Protein AF-A0A7C1C0W7-F1 (afdb_monomer)

Nearest PDB structures (foldseek):
  6z1p-assembly1_Bj  TM=4.550E-01  e=1.050E+00  Tetrahymena thermophila SB210
  2xg8-assembly1_C  TM=3.523E-01  e=3.182E+00  Synechococcus elongatus PCC 7942 = FACHB-805
  5uph-assembly1_B  TM=4.245E-01  e=8.524E+00  Homo sapiens

Secondary structure (DSSP, 8-state):
-PPP-------------TT-SSEEEEHHHHHHHTTS-HHHHHHHTT--TT-EEEEEEEETTS-EEEEESTT--GGG-SSEEEEEEEEEEE------TT-SS--PPEEEEEEEEEEEE-

Radius of gyration: 16.83 Å; Cα contacts (8 Å, |Δi|>4): 181; chains: 1; bounding box: 37×33×43 Å

pLDDT: mean 70.13, std 18.24, range [31.17, 90.81]

Solvent-accessible surface area (backbone atoms only — not comparable to full-atom values): 7311 Å² total; per-residue (Å²): 134,82,78,75,80,74,87,72,78,53,89,48,80,49,69,83,52,94,77,56,94,47,52,79,45,53,45,64,60,60,55,50,53,76,74,52,56,66,71,59,52,31,57,77,70,70,48,54,89,79,47,48,66,40,44,36,33,25,39,78,89,65,55,73,81,39,59,39,62,80,77,69,74,78,86,77,51,82,41,80,50,79,47,78,4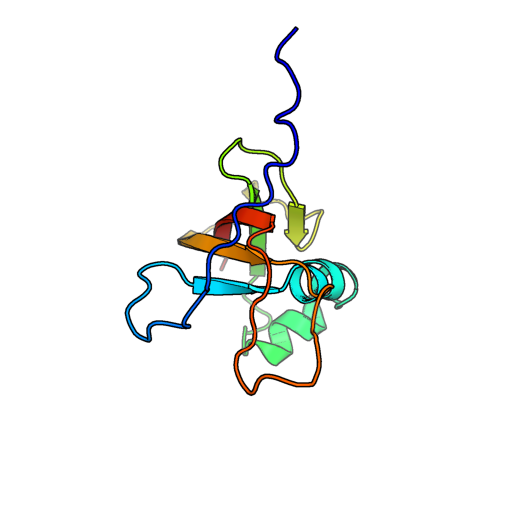6,58,29,40,34,24,52,90,83,68,78,69,90,87,50,102,61,75,47,53,50,59,68,46,59,27,37,40,39,42,38,40,31,84

Structure (mmCIF, N/CA/C/O backbone):
data_AF-A0A7C1C0W7-F1
#
_entry.id   AF-A0A7C1C0W7-F1
#
loop_
_atom_site.group_PDB
_atom_site.id
_atom_site.type_symbol
_atom_site.label_atom_id
_atom_site.label_alt_id
_atom_site.label_comp_id
_atom_site.label_asym_id
_atom_site.label_entity_id
_atom_site.label_seq_id
_atom_site.pdbx_PDB_ins_code
_atom_site.Cartn_x
_atom_site.Cartn_y
_atom_site.Cartn_z
_atom_site.occupancy
_atom_site.B_iso_or_equiv
_atom_site.auth_seq_id
_atom_site.auth_comp_id
_atom_site.auth_asym_id
_atom_site.auth_atom_id
_atom_site.pdbx_PDB_model_num
ATOM 1 N N . MET A 1 1 ? 4.402 19.546 23.264 1.00 32.06 1 MET A N 1
ATOM 2 C CA . MET A 1 1 ? 4.048 18.112 23.269 1.00 32.06 1 MET A CA 1
ATOM 3 C C . MET A 1 1 ? 2.644 17.994 22.712 1.00 32.06 1 MET A C 1
ATOM 5 O O . MET A 1 1 ? 1.723 18.488 23.345 1.00 32.06 1 MET A O 1
ATOM 9 N N . ILE A 1 2 ? 2.499 17.457 21.501 1.00 33.53 2 ILE A N 1
ATOM 10 C CA . ILE A 1 2 ? 1.181 17.160 20.930 1.00 33.53 2 ILE A CA 1
ATOM 11 C C . ILE A 1 2 ? 0.778 15.797 21.508 1.00 33.53 2 ILE A C 1
ATOM 13 O O . ILE A 1 2 ? 1.561 14.855 21.361 1.00 33.53 2 ILE A O 1
ATOM 17 N N . PRO A 1 3 ? -0.348 15.677 22.229 1.00 31.17 3 PRO A N 1
ATOM 18 C CA . PRO A 1 3 ? -0.778 14.390 22.752 1.00 31.17 3 PRO A CA 1
ATOM 19 C C . PRO A 1 3 ? -1.066 13.437 21.587 1.00 31.17 3 PRO A C 1
ATOM 21 O O . PRO A 1 3 ? -1.735 13.809 20.623 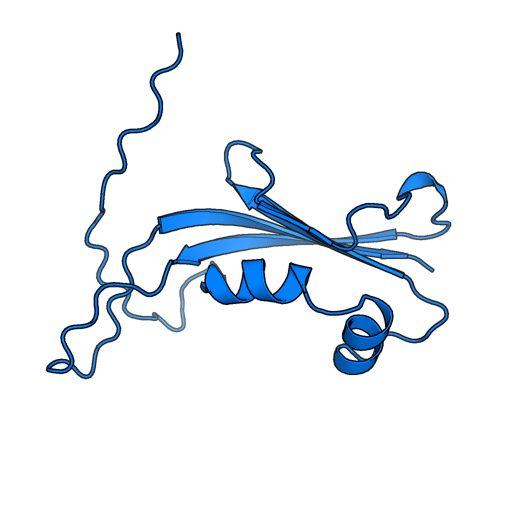1.00 31.17 3 PRO A O 1
ATOM 24 N N . SER A 1 4 ? -0.536 12.215 21.682 1.00 38.41 4 SER A N 1
ATOM 25 C CA . SER A 1 4 ? -0.922 11.105 20.808 1.00 38.41 4 SER A CA 1
ATOM 26 C C . SER A 1 4 ? -2.442 10.945 20.898 1.00 38.41 4 SER A C 1
ATOM 28 O O . SER A 1 4 ? -2.954 10.949 22.024 1.00 38.41 4 SER A O 1
ATOM 30 N N . PRO A 1 5 ? -3.181 10.854 19.778 1.00 43.78 5 PRO A N 1
ATOM 31 C CA . PRO A 1 5 ? -4.619 10.684 19.836 1.00 43.78 5 PRO A CA 1
ATOM 32 C C . PRO A 1 5 ? -4.886 9.354 20.533 1.00 43.78 5 PRO A C 1
ATOM 34 O O . PRO A 1 5 ? -4.566 8.282 20.025 1.00 43.78 5 PRO A O 1
ATOM 37 N N . SER A 1 6 ? -5.415 9.441 21.752 1.00 43.38 6 SER A N 1
ATOM 38 C CA . SER A 1 6 ? -6.001 8.315 22.464 1.00 43.38 6 SER A CA 1
ATOM 39 C C . SER A 1 6 ? -6.914 7.585 21.488 1.00 43.38 6 SER A C 1
ATOM 41 O O . SER A 1 6 ? -7.822 8.222 20.952 1.00 43.38 6 SER A O 1
ATOM 43 N N . GLY A 1 7 ? -6.632 6.303 21.238 1.00 41.91 7 GLY A N 1
ATOM 44 C CA . GLY A 1 7 ? -7.390 5.426 20.350 1.00 41.91 7 GLY A CA 1
ATOM 45 C C . GLY A 1 7 ? -8.855 5.371 20.761 1.00 41.91 7 GLY A C 1
ATOM 46 O O . GLY A 1 7 ? -9.272 4.503 21.522 1.00 41.91 7 GLY A O 1
ATOM 47 N N . GLN A 1 8 ? -9.626 6.349 20.297 1.00 38.03 8 GLN A N 1
ATOM 48 C CA . GLN A 1 8 ? -11.063 6.372 20.447 1.00 38.03 8 GLN A CA 1
ATOM 49 C C . GLN A 1 8 ? -11.601 5.303 19.510 1.00 38.03 8 GLN A C 1
ATOM 51 O O . GLN A 1 8 ? -11.627 5.474 18.294 1.00 38.03 8 GLN A O 1
ATOM 56 N N . ILE A 1 9 ? -12.006 4.184 20.103 1.00 39.69 9 ILE A N 1
ATOM 57 C CA . ILE A 1 9 ? -12.840 3.191 19.442 1.00 39.69 9 ILE A CA 1
ATOM 58 C C . ILE A 1 9 ? -14.199 3.861 19.272 1.00 39.69 9 ILE A C 1
ATOM 60 O O . ILE A 1 9 ? -14.969 3.982 20.222 1.00 39.69 9 ILE A O 1
ATOM 64 N N . TYR A 1 10 ? -14.470 4.359 18.073 1.00 38.09 10 TYR A N 1
ATOM 65 C CA . TYR A 1 10 ? -15.818 4.743 17.696 1.00 38.09 10 TYR A CA 1
ATOM 66 C C . TYR A 1 10 ? -16.532 3.453 17.290 1.00 38.09 10 TYR A C 1
ATOM 68 O O . TYR A 1 10 ? -16.149 2.874 16.269 1.00 38.09 10 TYR A O 1
ATOM 76 N N . PRO A 1 11 ? -17.542 2.966 18.042 1.00 37.03 11 PRO A N 1
ATOM 77 C CA . PRO A 1 11 ? -18.398 1.890 17.568 1.00 37.03 11 PRO A CA 1
ATOM 78 C C . PRO A 1 11 ? -19.253 2.446 16.428 1.00 37.03 11 PRO A C 1
ATOM 80 O O . PRO A 1 11 ? -20.407 2.832 16.589 1.00 37.03 11 PRO A O 1
ATOM 83 N N . PHE A 1 12 ? -18.650 2.550 15.255 1.00 40.78 12 PHE A N 1
ATOM 84 C CA . PHE A 1 12 ? -19.363 2.767 14.022 1.00 40.78 12 PHE A CA 1
ATOM 85 C C . PHE A 1 12 ? -19.876 1.404 13.584 1.00 40.78 12 PHE A C 1
ATOM 87 O O . PHE A 1 12 ? -19.102 0.527 13.199 1.00 40.78 12 PHE A O 1
ATOM 94 N N . LYS A 1 13 ? -21.198 1.218 13.646 1.00 38.72 13 LYS A N 1
ATOM 95 C CA . LYS A 1 13 ? -21.841 0.199 12.822 1.00 38.72 13 LYS A CA 1
ATOM 96 C C . LYS A 1 13 ? -21.624 0.613 11.374 1.00 38.72 13 LYS A C 1
ATOM 98 O O . LYS A 1 13 ? -22.394 1.390 10.815 1.00 38.72 13 LYS A O 1
ATOM 103 N N . MET A 1 14 ? -20.554 0.090 10.791 1.00 41.62 14 MET A N 1
ATOM 104 C CA . MET A 1 14 ? -20.353 0.115 9.360 1.00 41.62 14 MET A CA 1
ATOM 105 C C . MET A 1 14 ? -21.350 -0.849 8.738 1.00 41.62 14 MET A C 1
ATOM 107 O O . MET A 1 14 ? -21.014 -1.973 8.382 1.00 41.62 14 MET A O 1
ATOM 111 N N . GLN A 1 15 ? -22.599 -0.413 8.581 1.00 43.56 15 GLN A N 1
ATOM 112 C CA . GLN A 1 15 ? -23.311 -0.867 7.399 1.00 43.56 15 GLN A CA 1
ATOM 113 C C . GLN A 1 15 ? -22.405 -0.447 6.242 1.00 43.56 15 GLN A C 1
ATOM 115 O O . GLN A 1 15 ? -22.077 0.735 6.117 1.00 43.56 15 GLN A O 1
ATOM 120 N N . LEU A 1 16 ? -21.908 -1.418 5.472 1.00 46.25 16 LEU A N 1
ATOM 121 C CA . LEU A 1 16 ? -21.404 -1.178 4.126 1.00 46.25 16 LEU A CA 1
ATOM 122 C C . LEU A 1 16 ? -22.584 -0.586 3.350 1.00 46.25 16 LEU A C 1
ATOM 124 O O . LEU A 1 16 ? -23.274 -1.289 2.624 1.00 46.25 16 LEU A O 1
ATOM 128 N N . TYR A 1 17 ? -22.896 0.686 3.597 1.00 42.41 17 TYR A N 1
ATOM 129 C CA . TYR A 1 17 ? -23.756 1.451 2.731 1.00 42.41 17 TYR A CA 1
ATOM 130 C C . TYR A 1 17 ? -23.054 1.365 1.387 1.00 42.41 17 TYR A C 1
ATOM 132 O O . TYR A 1 17 ? -21.899 1.788 1.265 1.00 42.41 17 TYR A O 1
ATOM 140 N N . GLU A 1 18 ? -23.739 0.803 0.397 1.00 50.09 18 GLU A N 1
ATOM 141 C CA . GLU A 1 18 ? -23.310 0.848 -1.001 1.00 50.09 18 GLU A CA 1
ATOM 142 C C . GLU A 1 18 ? -22.979 2.301 -1.434 1.00 50.09 18 GLU A C 1
ATOM 144 O O . GLU A 1 18 ? -22.234 2.502 -2.388 1.00 50.09 18 GLU A O 1
ATOM 149 N N . ASP A 1 19 ? -23.421 3.295 -0.645 1.00 52.84 19 ASP A N 1
ATOM 150 C CA . ASP A 1 19 ? -23.266 4.741 -0.821 1.00 52.84 19 ASP A CA 1
ATOM 151 C C . ASP A 1 19 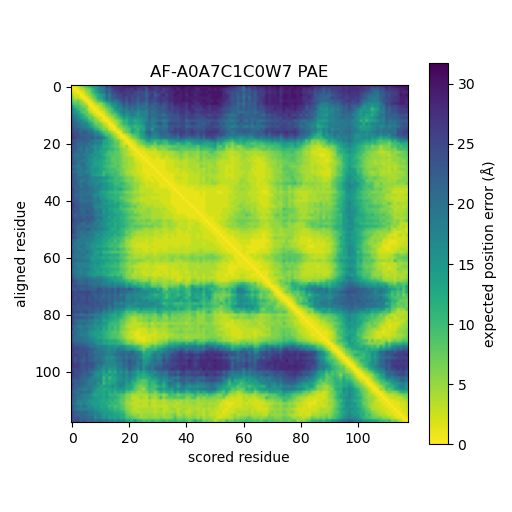? -22.131 5.423 -0.015 1.00 52.84 19 ASP A C 1
ATOM 153 O O . ASP A 1 19 ? -22.069 6.655 0.019 1.00 52.84 19 ASP A O 1
ATOM 157 N N . SER A 1 20 ? -21.226 4.702 0.667 1.00 57.84 20 SER A N 1
ATOM 158 C CA . SER A 1 20 ? -20.070 5.372 1.300 1.00 57.84 20 SER A CA 1
ATOM 159 C C . SER A 1 20 ? -19.208 6.061 0.226 1.00 57.84 20 SER A C 1
ATOM 161 O O . SER A 1 20 ? -18.679 5.373 -0.649 1.00 57.84 20 SER A O 1
ATOM 163 N N . PRO A 1 21 ? -18.956 7.387 0.305 1.00 66.50 21 PRO A N 1
ATOM 164 C CA . PRO A 1 21 ? -18.103 8.075 -0.669 1.00 66.50 21 PRO A CA 1
ATOM 165 C C . PRO A 1 21 ? -16.626 7.660 -0.550 1.00 66.50 21 PRO A C 1
ATOM 167 O O . PRO A 1 21 ? -15.800 8.042 -1.380 1.00 66.50 21 PRO A O 1
ATOM 170 N N . TYR A 1 22 ? -16.277 6.897 0.492 1.00 69.69 22 TYR A N 1
ATOM 171 C CA . TYR A 1 22 ? -14.932 6.410 0.757 1.00 69.69 22 TYR A CA 1
ATOM 172 C C . TYR A 1 22 ? -14.826 4.913 0.507 1.00 69.69 22 TYR A C 1
ATOM 174 O O . TYR A 1 22 ? -15.638 4.124 0.995 1.00 69.69 22 TYR A O 1
ATOM 182 N N . GLY A 1 23 ? -13.763 4.522 -0.196 1.00 75.06 23 GLY A N 1
ATOM 183 C CA . GLY A 1 23 ? -13.425 3.117 -0.364 1.00 75.06 23 GLY A CA 1
ATOM 184 C C . GLY A 1 23 ? -12.894 2.504 0.932 1.00 75.06 23 GLY A C 1
ATOM 185 O O . GLY A 1 23 ? -12.250 3.177 1.734 1.00 75.06 23 GLY A O 1
ATOM 186 N N . VAL A 1 24 ? -13.133 1.211 1.117 1.00 77.50 24 VAL A N 1
ATOM 187 C CA . VAL A 1 24 ? -12.846 0.496 2.368 1.00 77.50 24 VAL A CA 1
ATOM 188 C C . VAL A 1 24 ? -11.714 -0.490 2.140 1.00 77.50 24 VAL A C 1
ATOM 190 O O . VAL A 1 24 ? -11.762 -1.265 1.183 1.00 77.50 24 VAL A O 1
ATOM 193 N N . ILE A 1 25 ? -10.683 -0.449 2.983 1.00 79.50 25 ILE A N 1
ATOM 194 C CA . ILE A 1 25 ? -9.491 -1.285 2.836 1.00 79.50 25 ILE A CA 1
ATOM 195 C C . ILE A 1 25 ? -9.104 -1.911 4.172 1.00 79.50 25 ILE A C 1
ATOM 197 O O . ILE A 1 25 ? -9.129 -1.278 5.221 1.00 79.50 25 ILE A O 1
ATOM 201 N N . ASP A 1 26 ? -8.729 -3.180 4.090 1.00 82.44 26 ASP A N 1
ATOM 202 C CA . ASP A 1 26 ? -8.225 -3.970 5.205 1.00 82.44 26 ASP A CA 1
ATOM 203 C C . ASP A 1 26 ? -6.741 -3.666 5.445 1.00 82.44 26 ASP A C 1
ATOM 205 O O . ASP A 1 26 ? -5.922 -3.754 4.523 1.00 82.44 26 ASP A O 1
ATOM 209 N N . TYR A 1 27 ? -6.393 -3.328 6.684 1.00 83.12 27 TYR A N 1
ATOM 210 C CA . TYR A 1 27 ? -5.026 -3.081 7.122 1.00 83.12 27 TYR A CA 1
ATOM 211 C C . TYR A 1 27 ? -4.109 -4.272 6.836 1.00 83.12 27 TYR A C 1
ATOM 213 O O . TYR A 1 27 ? -2.980 -4.074 6.383 1.00 83.12 27 TYR A O 1
ATOM 221 N N . ASP A 1 28 ? -4.584 -5.505 7.014 1.00 83.44 28 ASP A N 1
ATOM 222 C CA . ASP A 1 28 ? -3.764 -6.694 6.782 1.00 83.44 28 ASP A CA 1
ATOM 223 C C . ASP A 1 28 ? -3.455 -6.868 5.290 1.00 83.44 28 ASP A C 1
ATOM 225 O O . ASP A 1 28 ? -2.353 -7.282 4.931 1.00 83.44 28 ASP A O 1
ATOM 229 N N . LYS A 1 29 ? -4.360 -6.439 4.397 1.00 83.31 29 LYS A N 1
ATOM 230 C CA . LYS A 1 29 ? -4.092 -6.380 2.947 1.00 83.31 29 LYS A CA 1
ATOM 231 C C . LYS A 1 29 ? -3.067 -5.303 2.595 1.00 83.31 29 LYS A C 1
ATOM 233 O O . LYS A 1 29 ? -2.215 -5.539 1.739 1.00 83.31 29 LYS A O 1
ATOM 238 N N . VAL A 1 30 ? -3.108 -4.147 3.267 1.00 84.75 30 VAL A N 1
ATOM 239 C CA . VAL A 1 30 ? -2.083 -3.093 3.119 1.00 84.75 30 VAL A CA 1
ATOM 240 C C . VAL A 1 30 ? -0.711 -3.626 3.535 1.00 84.75 30 VAL A C 1
ATOM 242 O O . VAL A 1 30 ? 0.273 -3.399 2.832 1.00 84.75 30 VAL A O 1
ATOM 245 N N . GLN A 1 31 ? -0.633 -4.377 4.638 1.00 85.00 31 GLN A N 1
ATOM 246 C CA . GLN A 1 31 ? 0.622 -5.001 5.068 1.00 85.00 31 GLN A CA 1
ATOM 247 C C . GLN A 1 31 ? 1.062 -6.128 4.130 1.00 85.00 31 GLN A C 1
ATOM 249 O O . GLN A 1 31 ? 2.246 -6.218 3.814 1.00 85.00 31 GLN A O 1
ATOM 254 N N . ALA A 1 32 ? 0.134 -6.956 3.643 1.00 86.81 32 ALA A N 1
ATOM 255 C CA . ALA A 1 32 ? 0.442 -8.052 2.731 1.00 86.81 32 ALA A CA 1
ATOM 256 C C . ALA A 1 32 ? 1.110 -7.564 1.440 1.00 86.81 32 ALA A C 1
ATOM 258 O O . ALA A 1 32 ? 2.013 -8.235 0.940 1.00 86.81 32 ALA A O 1
ATOM 259 N N . LEU A 1 33 ? 0.739 -6.376 0.940 1.00 85.38 33 LEU A N 1
ATOM 260 C CA . LEU A 1 33 ? 1.346 -5.808 -0.265 1.00 85.38 33 LEU A CA 1
ATOM 261 C C . LEU A 1 33 ? 2.861 -5.594 -0.123 1.00 85.38 33 LEU A C 1
ATOM 263 O O . LEU A 1 33 ? 3.583 -5.756 -1.102 1.00 85.38 33 LEU A O 1
ATOM 267 N N . LYS A 1 34 ? 3.372 -5.341 1.093 1.00 84.50 34 LYS A N 1
ATOM 268 C CA . LYS A 1 34 ? 4.820 -5.216 1.360 1.00 84.50 34 LYS A CA 1
ATOM 269 C C . LYS A 1 34 ? 5.604 -6.484 1.021 1.00 84.50 34 LYS A C 1
ATOM 271 O O . LYS A 1 34 ? 6.794 -6.406 0.742 1.00 84.50 34 LYS A O 1
ATOM 276 N N . ASN A 1 35 ? 4.936 -7.635 1.040 1.00 87.69 35 ASN A N 1
ATOM 277 C CA . ASN A 1 35 ? 5.542 -8.935 0.768 1.00 87.69 35 ASN A CA 1
ATOM 278 C C . ASN A 1 35 ? 5.353 -9.386 -0.688 1.00 87.69 35 ASN A C 1
ATOM 280 O O . ASN A 1 35 ? 5.872 -10.433 -1.070 1.00 87.69 35 ASN A O 1
ATOM 284 N N . VAL A 1 36 ? 4.607 -8.634 -1.504 1.00 90.44 36 VAL A N 1
ATOM 285 C CA . VAL A 1 36 ? 4.395 -8.962 -2.917 1.00 90.44 36 VAL A CA 1
ATOM 286 C C . VAL A 1 36 ? 5.549 -8.386 -3.740 1.00 90.44 36 VAL A C 1
ATOM 288 O O . VAL A 1 36 ? 5.751 -7.171 -3.721 1.00 90.44 36 VAL A O 1
ATOM 291 N N . PRO A 1 37 ? 6.297 -9.200 -4.506 1.00 90.81 37 PRO A N 1
ATOM 292 C CA . PRO A 1 37 ? 7.326 -8.684 -5.404 1.00 90.81 37 PRO A CA 1
ATOM 293 C C . PRO A 1 37 ? 6.738 -7.719 -6.438 1.00 90.81 37 PRO A C 1
ATOM 295 O O . PRO A 1 37 ? 5.693 -8.003 -7.023 1.00 90.81 37 PRO A O 1
ATOM 298 N N . TYR A 1 38 ? 7.430 -6.609 -6.696 1.00 89.94 38 TYR A N 1
ATOM 299 C CA . TYR A 1 38 ? 6.954 -5.533 -7.574 1.00 89.94 38 TYR A CA 1
ATOM 300 C C . TYR A 1 38 ? 6.524 -6.014 -8.966 1.00 89.94 38 TYR A C 1
ATOM 302 O O . TYR A 1 38 ? 5.401 -5.750 -9.394 1.00 89.94 38 TYR A O 1
ATOM 310 N N . GLU A 1 39 ? 7.357 -6.819 -9.628 1.00 88.69 39 GLU A N 1
ATOM 311 C CA . GLU A 1 39 ? 7.025 -7.387 -10.941 1.00 88.69 39 GLU A CA 1
ATOM 312 C C . GLU A 1 39 ? 5.785 -8.290 -10.896 1.00 88.69 39 GLU A C 1
ATOM 314 O O . GLU A 1 39 ? 4.982 -8.296 -11.828 1.00 88.69 39 GLU A O 1
ATOM 319 N N . LYS A 1 40 ? 5.564 -9.002 -9.781 1.00 90.31 40 LYS A N 1
ATOM 320 C CA . LYS A 1 40 ? 4.362 -9.827 -9.621 1.00 90.31 40 LYS A CA 1
ATOM 321 C C . LYS A 1 40 ? 3.111 -8.967 -9.470 1.00 90.31 40 LYS A C 1
ATOM 323 O O . LYS A 1 40 ? 2.065 -9.311 -10.014 1.00 90.31 40 LYS A O 1
ATOM 328 N N . ALA A 1 41 ? 3.210 -7.850 -8.753 1.00 89.19 41 ALA A N 1
ATOM 329 C CA . ALA A 1 41 ? 2.106 -6.908 -8.635 1.00 89.19 41 ALA A CA 1
ATOM 330 C C . ALA A 1 41 ? 1.781 -6.238 -9.981 1.00 89.19 41 ALA A C 1
ATOM 332 O O . ALA A 1 41 ? 0.603 -6.125 -10.314 1.00 89.19 41 ALA A O 1
ATOM 333 N N . LYS A 1 42 ? 2.794 -5.873 -10.788 1.00 87.12 42 LYS A N 1
ATOM 334 C CA . LYS A 1 42 ? 2.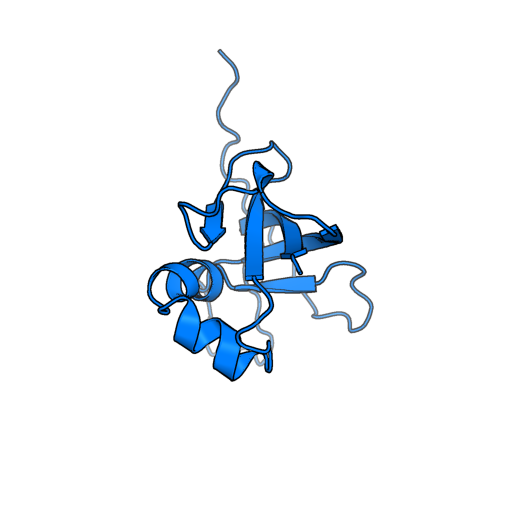593 -5.356 -12.158 1.00 87.12 42 LYS A CA 1
ATOM 335 C C . LYS A 1 42 ? 1.790 -6.330 -13.015 1.00 87.12 42 LYS A C 1
ATOM 337 O O . LYS A 1 42 ? 0.783 -5.938 -13.598 1.00 87.12 42 LYS A O 1
ATOM 342 N N . GLU A 1 43 ? 2.197 -7.599 -13.031 1.00 85.94 43 GLU A N 1
ATOM 343 C CA . GLU A 1 43 ? 1.524 -8.664 -13.785 1.00 85.94 43 GLU A CA 1
ATOM 344 C C . GLU A 1 43 ? 0.046 -8.798 -13.384 1.00 85.94 43 GLU A C 1
ATOM 346 O O . GLU A 1 43 ? -0.834 -8.794 -14.242 1.00 85.94 43 GLU A O 1
ATOM 351 N N . VAL A 1 44 ? -0.241 -8.861 -12.077 1.00 87.50 44 VAL A N 1
ATOM 352 C CA . VAL A 1 44 ? -1.610 -9.024 -11.549 1.00 87.50 44 VAL A CA 1
ATOM 353 C C . VAL A 1 44 ? -2.501 -7.823 -11.874 1.00 87.50 44 VAL A C 1
ATOM 355 O O . VAL A 1 44 ? -3.698 -7.990 -12.099 1.00 87.50 44 VAL A O 1
ATOM 358 N N . LEU A 1 45 ? -1.929 -6.620 -11.920 1.00 83.44 45 LEU A N 1
ATOM 359 C CA . LEU A 1 45 ? -2.644 -5.395 -12.277 1.00 83.44 45 LEU A CA 1
ATOM 360 C C . LEU A 1 45 ? -2.751 -5.179 -13.796 1.00 83.44 45 LEU A C 1
ATOM 362 O O . LEU A 1 45 ? -3.349 -4.193 -14.222 1.00 83.44 45 LEU A O 1
ATOM 366 N N . GLY A 1 46 ? -2.182 -6.071 -14.616 1.00 85.75 46 GLY A N 1
ATOM 367 C CA . GLY A 1 46 ? -2.149 -5.920 -16.072 1.00 85.75 46 GLY A CA 1
ATOM 368 C C . GLY A 1 46 ? -1.295 -4.737 -16.540 1.00 85.75 46 GLY A C 1
ATOM 369 O O . GLY A 1 46 ? -1.522 -4.201 -17.624 1.00 85.75 46 GLY A O 1
ATOM 370 N N . ILE A 1 47 ? -0.334 -4.305 -15.722 1.00 84.50 47 ILE A N 1
ATOM 371 C CA . ILE A 1 47 ? 0.572 -3.200 -16.033 1.00 84.50 47 ILE A CA 1
ATOM 372 C C . ILE A 1 47 ? 1.730 -3.754 -16.867 1.00 84.50 47 ILE A C 1
ATOM 374 O O . ILE A 1 47 ? 2.492 -4.606 -16.411 1.00 84.50 47 ILE A O 1
ATOM 378 N N . ASP A 1 48 ? 1.855 -3.265 -18.102 1.00 86.31 48 ASP A N 1
ATOM 379 C CA . ASP A 1 48 ? 2.923 -3.651 -19.032 1.00 86.31 48 ASP A CA 1
ATOM 380 C C . ASP A 1 48 ? 4.317 -3.331 -18.457 1.00 86.31 48 ASP A C 1
ATOM 382 O O . ASP A 1 48 ? 4.498 -2.384 -17.687 1.00 86.31 48 ASP A O 1
ATOM 386 N N . TRP A 1 49 ? 5.321 -4.127 -18.837 1.00 82.44 49 TRP A N 1
ATOM 387 C CA . TRP A 1 49 ? 6.699 -4.007 -18.354 1.00 82.44 49 TRP A CA 1
ATOM 388 C C . TRP A 1 49 ? 7.299 -2.612 -18.574 1.00 82.44 49 TRP A C 1
ATOM 390 O O . TRP A 1 49 ? 8.135 -2.200 -17.772 1.00 82.44 49 TRP A O 1
ATOM 400 N N . ARG A 1 50 ? 6.836 -1.878 -19.595 1.00 84.12 50 ARG A N 1
ATOM 401 C CA . ARG A 1 50 ? 7.247 -0.500 -19.910 1.00 84.12 50 ARG A CA 1
ATOM 402 C C . ARG A 1 50 ? 6.820 0.522 -18.862 1.00 84.12 50 ARG A C 1
ATOM 404 O O . ARG A 1 50 ? 7.440 1.571 -18.774 1.00 84.12 50 ARG A O 1
ATOM 411 N N . TYR A 1 51 ? 5.782 0.230 -18.086 1.00 84.50 51 TYR A N 1
ATOM 412 C CA . TYR A 1 51 ? 5.247 1.159 -17.101 1.00 84.50 51 TYR A CA 1
ATOM 413 C C . TYR A 1 51 ? 5.748 0.833 -15.705 1.00 84.50 51 TYR A C 1
ATOM 415 O O . TYR A 1 51 ? 5.916 -0.330 -15.336 1.00 84.50 51 TYR A O 1
ATOM 423 N N . ASN A 1 52 ? 5.926 1.868 -14.897 1.00 84.31 52 ASN A N 1
ATOM 424 C CA . ASN A 1 52 ? 6.148 1.717 -13.468 1.00 8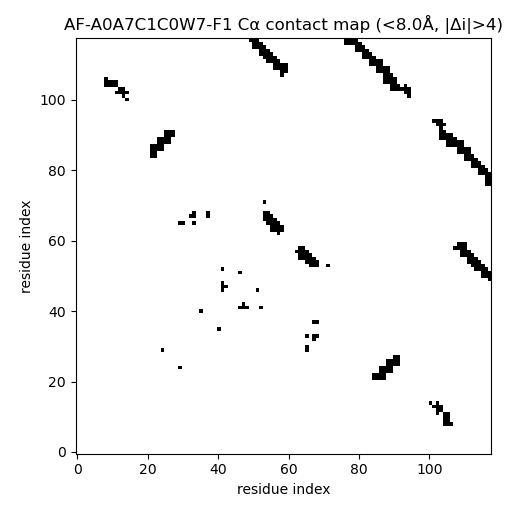4.31 52 ASN A CA 1
ATOM 425 C C . ASN A 1 52 ? 4.959 2.263 -12.691 1.00 84.31 52 ASN A C 1
ATOM 427 O O . ASN A 1 52 ? 4.257 3.140 -13.181 1.00 84.31 52 ASN A O 1
ATOM 431 N N . PHE A 1 53 ? 4.720 1.755 -11.488 1.00 86.50 53 PHE A N 1
ATOM 432 C CA . PHE A 1 53 ? 3.691 2.287 -10.616 1.00 86.50 53 PHE A CA 1
ATOM 433 C C . PHE A 1 53 ? 4.160 2.355 -9.171 1.00 86.50 53 PHE A C 1
ATOM 435 O O . PHE A 1 53 ? 5.020 1.589 -8.742 1.00 86.50 53 PHE A O 1
ATOM 442 N N . VAL A 1 54 ? 3.564 3.268 -8.417 1.00 87.94 54 VAL A N 1
ATOM 443 C CA . VAL A 1 54 ? 3.753 3.374 -6.977 1.00 87.94 54 VAL A CA 1
ATOM 444 C C . VAL A 1 54 ? 2.404 3.486 -6.291 1.00 87.94 54 VAL A C 1
ATOM 446 O O . VAL A 1 54 ? 1.502 4.164 -6.784 1.00 87.94 54 VAL A O 1
ATOM 449 N N . ILE A 1 55 ? 2.273 2.810 -5.154 1.00 88.38 55 ILE A N 1
ATOM 450 C CA . ILE A 1 55 ? 1.148 2.928 -4.235 1.00 88.38 55 ILE A CA 1
ATOM 451 C C . ILE A 1 55 ? 1.675 3.466 -2.911 1.00 88.38 55 ILE A C 1
ATOM 453 O O . ILE A 1 55 ? 2.473 2.812 -2.237 1.00 88.38 55 ILE A O 1
ATOM 457 N N . ARG A 1 56 ? 1.164 4.627 -2.508 1.00 89.19 56 ARG A N 1
ATOM 458 C CA . ARG A 1 56 ? 1.382 5.187 -1.178 1.00 89.19 56 ARG A CA 1
ATOM 459 C C . ARG A 1 56 ? 0.073 5.196 -0.406 1.00 89.19 56 ARG A C 1
ATOM 461 O O . ARG A 1 56 ? -0.943 5.680 -0.895 1.00 89.19 56 ARG A O 1
ATOM 468 N N . VAL A 1 57 ? 0.103 4.662 0.810 1.00 89.25 57 VAL A N 1
ATOM 469 C CA . VAL A 1 57 ? -1.008 4.725 1.766 1.00 89.25 57 VAL A CA 1
ATOM 470 C C . VAL A 1 57 ? -0.538 5.546 2.953 1.00 89.25 57 VAL A C 1
ATOM 472 O O . VAL A 1 57 ? 0.480 5.219 3.563 1.00 89.25 57 VAL A O 1
ATOM 475 N N . SER A 1 58 ? -1.270 6.597 3.297 1.00 88.56 58 SER A N 1
ATOM 476 C CA . SER A 1 58 ? -0.955 7.467 4.429 1.00 88.56 58 SER A CA 1
ATOM 477 C C . SER A 1 58 ? -2.191 7.750 5.270 1.00 88.56 58 SER A C 1
ATOM 479 O O . SER A 1 58 ? -3.322 7.735 4.788 1.00 88.56 58 SER A O 1
ATOM 481 N N . TYR A 1 59 ? -1.984 8.010 6.552 1.00 86.25 59 TYR A N 1
ATOM 482 C CA . TYR A 1 59 ? -3.010 8.576 7.413 1.00 86.25 59 TYR A CA 1
ATOM 483 C C . TYR A 1 59 ? -3.303 10.026 7.030 1.00 86.25 59 TYR A C 1
ATOM 485 O O . TYR A 1 59 ? -2.469 10.713 6.438 1.00 86.25 59 TYR A O 1
ATOM 493 N N . ILE A 1 60 ? -4.468 10.542 7.432 1.00 79.69 60 ILE A N 1
ATOM 494 C CA . ILE A 1 60 ? -4.833 11.941 7.158 1.00 79.69 60 ILE A CA 1
ATOM 495 C C . ILE A 1 60 ? -3.853 12.962 7.765 1.00 79.69 60 ILE A C 1
ATOM 497 O O . ILE A 1 60 ? -3.716 14.064 7.240 1.00 79.69 60 ILE A O 1
ATOM 501 N N . ASN A 1 61 ? -3.145 12.586 8.836 1.00 79.81 61 ASN A N 1
ATOM 502 C CA . ASN A 1 61 ? -2.102 13.396 9.470 1.00 79.81 61 ASN A CA 1
ATOM 503 C C . ASN A 1 61 ? -0.751 13.367 8.720 1.00 79.81 61 ASN A C 1
ATOM 505 O O . ASN A 1 61 ? 0.197 14.002 9.171 1.00 79.81 61 ASN A O 1
ATOM 509 N N . GLY A 1 62 ? -0.661 12.642 7.600 1.00 78.00 62 GLY A N 1
ATOM 510 C CA . GLY A 1 62 ? 0.529 12.543 6.755 1.00 78.00 62 GLY A CA 1
ATOM 511 C C . GLY A 1 62 ? 1.465 11.376 7.079 1.00 78.00 62 GLY A C 1
ATOM 512 O O . GLY A 1 62 ? 2.389 11.123 6.312 1.00 78.00 62 GLY A O 1
ATOM 513 N N . THR A 1 63 ? 1.239 10.631 8.165 1.00 85.75 63 THR A N 1
ATOM 514 C CA . THR A 1 63 ? 2.064 9.460 8.498 1.00 85.75 63 THR A CA 1
ATOM 515 C C . THR A 1 63 ? 1.882 8.359 7.448 1.00 85.75 63 THR A C 1
ATOM 517 O O . THR A 1 63 ? 0.765 7.905 7.200 1.00 85.75 63 THR A O 1
ATOM 520 N N . VAL A 1 64 ? 2.981 7.920 6.832 1.00 87.50 64 VAL A N 1
ATOM 521 C CA . VAL A 1 64 ? 2.980 6.899 5.772 1.00 87.50 64 VAL A CA 1
ATOM 522 C C . VAL A 1 64 ? 2.883 5.496 6.376 1.00 87.50 64 VAL A C 1
ATOM 524 O O . VAL A 1 64 ? 3.678 5.118 7.233 1.00 87.50 64 VAL A O 1
ATOM 527 N N . LEU A 1 65 ? 1.915 4.714 5.902 1.00 87.00 65 LEU A N 1
ATOM 528 C CA . LEU A 1 65 ? 1.688 3.313 6.277 1.00 87.00 65 LEU A CA 1
ATOM 529 C C . LEU A 1 65 ? 2.326 2.320 5.309 1.00 87.00 65 LEU A C 1
ATOM 531 O O . LEU A 1 65 ? 2.806 1.249 5.708 1.00 87.00 65 LEU A O 1
ATOM 535 N N . LEU A 1 66 ? 2.283 2.676 4.030 1.00 89.44 66 LEU A N 1
ATOM 536 C CA . LEU A 1 66 ? 2.802 1.898 2.922 1.00 89.44 66 LEU A CA 1
ATOM 537 C C . LEU A 1 66 ? 3.396 2.852 1.894 1.00 89.44 66 LEU A C 1
ATOM 539 O O . LEU A 1 66 ? 2.751 3.827 1.515 1.00 89.44 66 LEU A O 1
ATOM 543 N N . ASP A 1 67 ? 4.590 2.520 1.427 1.00 89.06 67 ASP A N 1
ATOM 544 C CA . ASP A 1 67 ? 5.202 3.087 0.232 1.00 89.06 67 ASP A CA 1
ATOM 545 C C . ASP A 1 67 ? 5.707 1.903 -0.598 1.00 89.06 67 ASP A C 1
ATOM 547 O O . ASP A 1 67 ? 6.522 1.111 -0.111 1.00 89.06 67 ASP A O 1
ATOM 551 N N . TYR A 1 68 ? 5.120 1.691 -1.776 1.00 87.25 68 TYR A N 1
ATOM 552 C CA . TYR A 1 68 ? 5.306 0.477 -2.564 1.00 87.25 68 TYR A CA 1
ATOM 553 C C . TYR A 1 68 ? 5.530 0.777 -4.052 1.00 87.25 68 TYR A C 1
ATOM 555 O O . TYR A 1 68 ? 4.612 1.299 -4.679 1.00 87.25 68 TYR A O 1
ATOM 563 N N . PRO A 1 69 ? 6.656 0.352 -4.651 1.00 86.75 69 PRO A N 1
ATOM 564 C CA . PRO A 1 69 ? 7.829 -0.210 -3.982 1.00 86.75 69 PRO A CA 1
ATOM 565 C C . PRO A 1 69 ? 8.576 0.881 -3.192 1.00 86.75 69 PRO A C 1
ATOM 567 O O . PRO A 1 69 ? 8.577 2.043 -3.581 1.00 86.75 69 PRO A O 1
ATOM 570 N N . SER A 1 70 ? 9.243 0.511 -2.095 1.00 74.62 70 SER A N 1
ATOM 571 C CA . SER A 1 70 ? 9.815 1.465 -1.123 1.00 74.62 70 SER A CA 1
ATOM 572 C C . SER A 1 70 ? 10.915 2.389 -1.666 1.00 74.62 70 SER A C 1
ATOM 574 O O . SER A 1 70 ? 11.272 3.356 -1.001 1.00 74.62 70 SER A O 1
ATOM 576 N N . ASN A 1 71 ? 11.472 2.073 -2.840 1.00 70.19 71 ASN A N 1
ATOM 577 C CA . ASN A 1 71 ? 12.653 2.724 -3.415 1.00 70.19 71 ASN A CA 1
ATOM 578 C C . ASN A 1 71 ? 12.396 3.223 -4.850 1.00 70.19 71 ASN A C 1
ATOM 580 O O . ASN A 1 71 ? 13.318 3.252 -5.662 1.00 70.19 71 ASN A O 1
ATOM 584 N N . ALA A 1 72 ? 11.146 3.516 -5.218 1.00 66.38 72 ALA A N 1
ATOM 585 C CA . ALA A 1 72 ? 10.877 4.082 -6.535 1.00 66.38 72 ALA A CA 1
ATOM 586 C C . ALA A 1 72 ? 11.363 5.535 -6.596 1.00 66.38 72 ALA A C 1
ATOM 588 O O . ALA A 1 72 ? 10.857 6.391 -5.873 1.00 66.38 72 ALA A O 1
ATOM 589 N N . ASP A 1 73 ? 12.300 5.819 -7.497 1.00 58.75 73 ASP A N 1
ATOM 590 C CA . ASP A 1 73 ? 12.706 7.187 -7.803 1.00 58.75 73 ASP A CA 1
ATOM 591 C C . ASP A 1 73 ? 11.652 7.839 -8.706 1.00 58.75 73 ASP A C 1
ATOM 593 O O . ASP A 1 73 ? 11.643 7.683 -9.929 1.00 58.75 73 ASP A O 1
ATOM 597 N N . TYR A 1 74 ? 10.753 8.590 -8.073 1.00 60.81 74 TYR A N 1
ATOM 598 C CA . TYR A 1 74 ? 9.705 9.403 -8.701 1.00 60.81 74 TYR A CA 1
ATOM 599 C C . TYR A 1 74 ? 10.256 10.414 -9.730 1.00 60.81 74 TYR A C 1
ATOM 601 O O . TYR A 1 74 ? 9.519 10.904 -10.583 1.00 60.81 74 TYR A O 1
ATOM 609 N N . GLU A 1 75 ? 11.545 10.745 -9.637 1.00 58.69 75 GLU A N 1
ATOM 610 C CA . GLU A 1 75 ? 12.183 11.869 -10.328 1.00 58.69 75 GLU A CA 1
ATOM 611 C C . GLU A 1 75 ? 12.546 11.590 -11.797 1.00 58.69 75 GLU A C 1
ATOM 613 O O . GLU A 1 75 ? 12.789 12.531 -12.549 1.00 58.69 75 GLU A O 1
ATOM 618 N N . TYR A 1 76 ? 12.542 10.328 -12.241 1.00 55.88 76 TYR A N 1
ATOM 619 C CA . TYR A 1 76 ? 12.928 9.955 -13.614 1.00 55.88 76 TYR A CA 1
ATOM 620 C C . TYR A 1 76 ? 11.749 9.762 -14.577 1.00 55.88 76 TYR A C 1
ATOM 622 O O . TYR A 1 76 ? 11.935 9.313 -15.709 1.00 55.88 76 TYR A O 1
ATOM 630 N N . ALA A 1 77 ? 10.528 10.074 -14.150 1.00 61.44 77 ALA A N 1
ATOM 631 C CA . ALA A 1 77 ? 9.343 9.840 -14.960 1.00 61.44 77 ALA A CA 1
ATOM 632 C C . ALA A 1 77 ? 9.102 10.946 -15.996 1.00 61.44 77 ALA A C 1
ATOM 634 O O . ALA A 1 77 ? 8.882 12.105 -15.649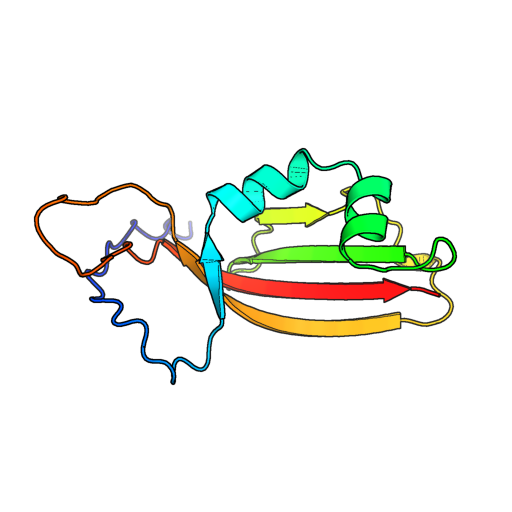 1.00 61.44 77 ALA A O 1
ATOM 635 N N . ASN A 1 78 ? 9.049 10.573 -17.278 1.00 60.16 78 ASN A N 1
ATOM 636 C CA . ASN A 1 78 ? 8.759 11.508 -18.372 1.00 60.16 78 ASN A CA 1
ATOM 637 C C . ASN A 1 78 ? 7.266 11.852 -18.484 1.00 60.16 78 ASN A C 1
ATOM 639 O O . ASN A 1 78 ? 6.891 12.873 -19.060 1.00 60.16 78 ASN A O 1
ATOM 643 N N . THR A 1 79 ? 6.381 10.999 -17.969 1.00 67.19 79 THR A N 1
ATOM 644 C CA . THR A 1 79 ? 4.944 11.274 -17.878 1.00 67.19 79 THR A CA 1
ATOM 645 C C . THR A 1 79 ? 4.371 10.602 -16.642 1.00 67.19 79 THR A C 1
ATOM 647 O O . THR A 1 79 ? 4.651 9.435 -16.381 1.00 67.19 79 THR A O 1
ATOM 650 N N . VAL A 1 80 ? 3.564 11.350 -15.888 1.00 76.50 80 VAL A N 1
ATOM 651 C CA . VAL A 1 80 ? 3.017 10.936 -14.595 1.00 76.50 80 VAL A CA 1
ATOM 652 C C . VAL A 1 80 ? 1.495 10.990 -14.661 1.00 76.50 80 VAL A C 1
ATOM 654 O O . VAL A 1 80 ? 0.924 12.053 -14.897 1.00 76.50 80 VAL A O 1
ATOM 657 N N . THR A 1 81 ? 0.829 9.861 -14.422 1.00 78.44 81 THR A N 1
ATOM 658 C CA . THR A 1 81 ? -0.607 9.850 -14.098 1.00 78.44 81 THR A CA 1
ATOM 659 C C . THR A 1 81 ? -0.758 9.656 -12.599 1.00 78.44 81 THR A C 1
ATOM 661 O O . THR A 1 81 ? -0.222 8.694 -12.056 1.00 78.44 81 THR A O 1
ATOM 664 N N . HIS A 1 82 ? -1.477 10.559 -11.932 1.00 80.75 82 HIS A N 1
ATOM 665 C CA . HIS A 1 82 ? -1.640 10.562 -10.480 1.00 80.75 82 HIS A CA 1
ATOM 666 C C . HIS A 1 82 ? -3.121 10.467 -10.103 1.00 80.75 82 HIS A C 1
ATOM 668 O O . HIS A 1 82 ? -3.939 11.267 -10.5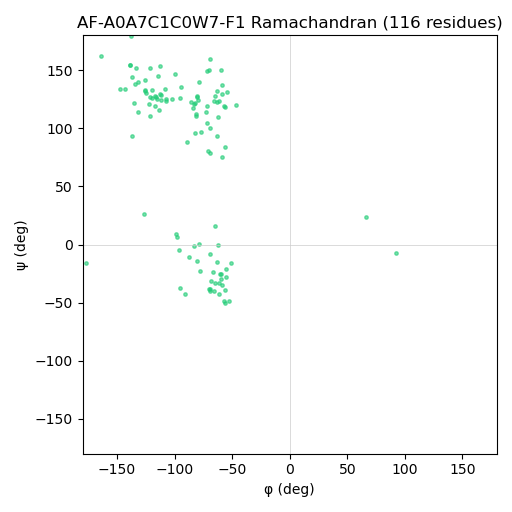58 1.00 80.75 82 HIS A O 1
ATOM 674 N N . PHE A 1 83 ? -3.454 9.497 -9.255 1.00 83.69 83 PHE A N 1
ATOM 675 C CA . PHE A 1 83 ? -4.789 9.296 -8.709 1.00 83.69 83 PHE A CA 1
ATOM 676 C C . PHE A 1 83 ? -4.749 9.279 -7.179 1.00 83.69 83 PHE A C 1
ATOM 678 O O . PHE A 1 83 ? -3.959 8.542 -6.591 1.00 83.69 83 PHE A O 1
ATOM 685 N N . VAL A 1 84 ? -5.629 10.057 -6.541 1.00 84.31 84 VAL A N 1
ATOM 686 C CA . VAL A 1 84 ? -5.747 10.133 -5.078 1.00 84.31 84 VAL A CA 1
ATOM 687 C C . VAL A 1 84 ? -7.179 9.853 -4.656 1.00 84.31 84 VAL A C 1
ATOM 689 O O . VAL A 1 84 ? -8.117 10.448 -5.187 1.00 84.31 84 VAL A O 1
ATOM 692 N N . ARG A 1 85 ? -7.351 8.989 -3.654 1.00 84.12 85 ARG A N 1
ATOM 693 C CA . ARG A 1 85 ? -8.652 8.721 -3.028 1.00 84.12 85 ARG A CA 1
ATOM 694 C C . ARG A 1 85 ? -8.550 8.637 -1.513 1.00 84.12 85 ARG A C 1
ATOM 696 O O . ARG A 1 85 ? -7.596 8.086 -0.969 1.00 84.12 85 ARG A O 1
ATOM 703 N N . ASN A 1 86 ? -9.582 9.131 -0.841 1.00 84.62 86 ASN A N 1
ATOM 704 C CA . ASN A 1 86 ? -9.763 8.941 0.594 1.00 84.62 86 ASN A CA 1
ATOM 705 C C . ASN A 1 86 ? -10.317 7.532 0.860 1.00 84.62 86 ASN A C 1
ATOM 707 O O . ASN A 1 86 ? -11.166 7.037 0.110 1.00 84.62 86 ASN A O 1
ATOM 711 N N . VAL A 1 87 ? -9.827 6.883 1.915 1.00 81.44 87 VAL A N 1
ATOM 712 C CA . VAL A 1 87 ? -10.210 5.517 2.286 1.00 81.44 87 VAL A CA 1
ATOM 713 C C . VAL A 1 87 ? -10.397 5.364 3.791 1.00 81.44 87 VAL A C 1
ATOM 715 O O . VAL A 1 87 ? -9.786 6.075 4.588 1.00 81.44 87 VAL A O 1
ATOM 718 N N . VAL A 1 88 ? -11.220 4.393 4.170 1.00 82.62 88 VAL A N 1
ATOM 719 C CA . VAL A 1 88 ? -11.334 3.902 5.545 1.00 82.62 88 VAL A CA 1
ATOM 720 C C . VAL A 1 88 ? -10.435 2.677 5.684 1.00 82.62 88 VAL A C 1
ATOM 722 O O . VAL A 1 88 ? -10.560 1.741 4.889 1.00 82.62 88 VAL A O 1
ATOM 725 N N . ILE A 1 89 ? -9.541 2.684 6.674 1.00 77.38 89 ILE A N 1
ATOM 726 C CA . ILE A 1 89 ? -8.658 1.559 6.988 1.00 77.38 89 ILE A CA 1
ATOM 727 C C . ILE A 1 89 ? -9.151 0.905 8.277 1.00 77.38 89 ILE A C 1
ATOM 729 O O . ILE A 1 89 ? -9.305 1.566 9.307 1.00 77.38 89 ILE A O 1
ATOM 733 N N . TYR A 1 90 ? -9.405 -0.398 8.222 1.00 78.44 90 TYR A N 1
ATOM 734 C CA . TYR A 1 90 ? -9.830 -1.183 9.380 1.00 78.44 90 TYR A CA 1
ATOM 735 C C . TYR A 1 90 ? -8.853 -2.325 9.645 1.00 78.44 90 TYR A C 1
ATOM 737 O O . TYR A 1 90 ? -8.218 -2.828 8.724 1.00 78.44 90 TYR A O 1
ATOM 745 N N . LYS A 1 91 ? -8.750 -2.756 10.901 1.00 68.44 91 LYS A N 1
ATOM 746 C CA . LYS A 1 91 ? -8.005 -3.952 11.301 1.00 68.44 91 LYS A CA 1
ATOM 747 C C . LYS A 1 91 ? -9.020 -5.023 11.667 1.00 68.44 91 LYS A C 1
ATOM 749 O O . LYS A 1 91 ? -9.878 -4.783 12.515 1.00 68.44 91 LYS A O 1
ATOM 754 N N . ALA A 1 92 ? -8.956 -6.178 11.015 1.00 58.72 92 ALA A N 1
ATOM 755 C CA . ALA A 1 92 ? -9.795 -7.307 11.395 1.00 58.72 92 ALA A CA 1
ATOM 756 C C . ALA A 1 92 ? -9.399 -7.771 12.809 1.00 58.72 92 ALA A C 1
ATOM 758 O O . ALA A 1 92 ? -8.215 -7.969 13.087 1.00 58.72 92 ALA A O 1
ATOM 759 N N . GLY A 1 93 ? -10.363 -7.891 13.730 1.00 57.72 93 GLY A N 1
ATOM 760 C CA . GLY A 1 93 ? -10.013 -8.209 15.119 1.00 57.72 93 GLY A CA 1
ATOM 761 C C . GLY A 1 93 ? -11.127 -8.408 16.143 1.00 57.72 93 GLY A C 1
ATOM 762 O O . GLY A 1 93 ? -10.845 -9.013 17.167 1.00 57.72 93 GLY A O 1
ATOM 763 N N . GLU A 1 94 ? -12.374 -8.001 15.905 1.00 49.44 94 GLU A N 1
ATOM 764 C CA . GLU A 1 94 ? -13.472 -8.302 16.838 1.00 49.44 94 GLU A CA 1
ATOM 765 C C . GLU A 1 94 ? -14.711 -8.725 16.054 1.00 49.44 94 GLU A C 1
ATOM 767 O O . GLU A 1 94 ? -15.484 -7.896 15.588 1.00 49.44 94 GLU A O 1
ATOM 772 N N . ILE A 1 95 ? -14.872 -10.033 15.854 1.00 45.75 95 ILE A N 1
ATOM 773 C CA . ILE A 1 95 ? -16.087 -10.605 15.275 1.00 45.75 95 ILE A CA 1
ATOM 774 C C . ILE A 1 95 ? -16.645 -11.583 16.293 1.00 45.75 95 ILE A C 1
ATOM 776 O O . ILE A 1 95 ? -16.076 -12.650 16.528 1.00 45.75 95 ILE A O 1
ATOM 780 N N . ASP A 1 96 ? -17.783 -11.212 16.867 1.00 44.50 96 ASP A N 1
ATOM 781 C CA . ASP A 1 96 ? -18.728 -12.176 17.402 1.00 44.50 96 ASP A CA 1
ATOM 782 C C . ASP A 1 96 ? -19.398 -12.866 16.203 1.00 44.50 96 ASP A C 1
ATOM 784 O O . ASP A 1 96 ? -20.088 -12.243 15.396 1.00 44.50 96 ASP A O 1
ATOM 788 N N . SER A 1 97 ? -19.149 -14.165 16.053 1.00 47.78 97 SER A N 1
ATOM 789 C CA . SER A 1 97 ? -19.675 -15.017 14.978 1.00 47.78 97 SER A CA 1
ATOM 790 C C . SER A 1 97 ? -21.207 -15.147 14.948 1.00 47.78 97 SER A C 1
ATOM 792 O O . SER A 1 97 ? -21.740 -15.862 14.101 1.00 47.78 97 SER A O 1
ATOM 794 N N . SER A 1 98 ? -21.926 -14.510 15.874 1.00 48.88 98 SER A N 1
ATOM 795 C CA . SER A 1 98 ? -23.381 -14.615 16.007 1.00 48.88 98 SER A CA 1
ATOM 796 C C . SER A 1 98 ? -24.189 -13.632 15.152 1.00 48.88 98 SER A C 1
ATOM 798 O O . SER A 1 98 ? -25.398 -13.820 15.010 1.00 48.88 98 SER A O 1
ATOM 800 N N . THR A 1 99 ? -23.565 -12.627 14.527 1.00 45.81 99 THR A N 1
ATOM 801 C CA . THR A 1 99 ? -24.266 -11.671 13.656 1.00 45.81 99 THR A CA 1
ATOM 802 C C . THR A 1 99 ? -23.770 -11.755 12.219 1.00 45.81 99 THR A C 1
ATOM 804 O O . THR A 1 99 ? -22.587 -11.587 11.947 1.00 45.81 99 THR A O 1
ATOM 807 N N . SER A 1 100 ? -24.688 -11.911 11.263 1.00 42.47 100 SER A N 1
ATOM 808 C CA . SER A 1 100 ? -24.455 -11.757 9.814 1.00 42.47 100 SER A CA 1
ATOM 809 C C . SER A 1 100 ? -24.072 -10.323 9.389 1.00 42.47 100 SER A C 1
ATOM 811 O O . SER A 1 100 ? -24.154 -9.977 8.214 1.00 42.47 100 SER A O 1
ATOM 813 N N . GLU A 1 101 ? -23.675 -9.481 10.345 1.00 44.59 101 GLU A N 1
ATOM 814 C CA . GLU A 1 101 ? -23.224 -8.104 10.180 1.00 44.59 101 GLU A CA 1
ATOM 815 C C . GLU A 1 101 ? -21.741 -8.043 10.567 1.00 44.59 101 GLU A C 1
ATOM 817 O O . GLU A 1 101 ? -21.377 -8.295 11.715 1.00 44.59 101 GLU A O 1
ATOM 822 N N . TYR 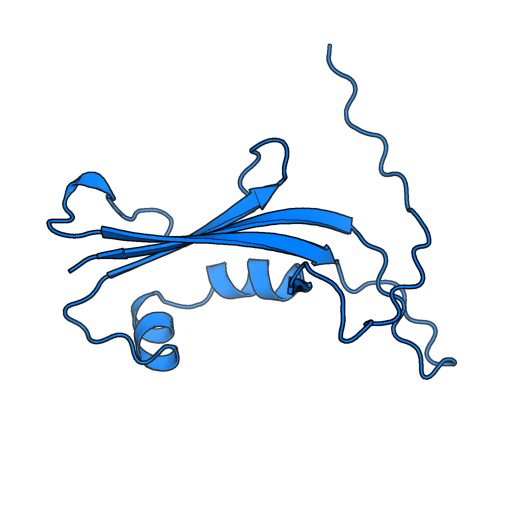A 1 102 ? -20.872 -7.718 9.609 1.00 46.75 102 TYR A N 1
ATOM 823 C CA . TYR A 1 102 ? -19.444 -7.541 9.862 1.00 46.75 102 TYR A CA 1
ATOM 824 C C . TYR A 1 102 ? -19.209 -6.128 10.408 1.00 46.75 102 TYR A C 1
ATOM 826 O O . TYR A 1 102 ? -19.114 -5.166 9.647 1.00 46.75 102 TYR A O 1
ATOM 834 N N . ILE A 1 103 ? -19.147 -5.981 11.731 1.00 49.62 103 ILE A N 1
ATOM 835 C CA . ILE A 1 103 ? -18.769 -4.717 12.372 1.00 49.62 103 ILE A CA 1
ATOM 836 C C . ILE A 1 103 ? -17.251 -4.733 12.538 1.00 49.62 103 ILE A C 1
ATOM 838 O O . ILE A 1 103 ? -16.732 -5.186 13.551 1.00 49.62 103 ILE A O 1
ATOM 842 N N . ALA A 1 104 ? -16.518 -4.263 11.529 1.00 50.94 104 ALA A N 1
ATOM 843 C CA . ALA A 1 104 ? -15.106 -3.962 11.729 1.00 50.94 104 ALA A CA 1
ATOM 844 C C . ALA A 1 104 ? -15.000 -2.590 12.420 1.00 50.94 104 ALA A C 1
ATOM 846 O O . ALA A 1 104 ? -15.538 -1.617 11.881 1.00 50.94 104 ALA A O 1
ATOM 847 N N . PRO A 1 105 ? -14.330 -2.467 13.581 1.00 53.38 105 PRO A N 1
ATOM 848 C CA . PRO A 1 105 ? -14.050 -1.154 14.143 1.00 53.38 105 PRO A CA 1
ATOM 849 C C . PRO A 1 105 ? -13.237 -0.350 13.122 1.00 53.38 105 PRO A C 1
ATOM 851 O O . PRO A 1 105 ? -12.238 -0.840 12.586 1.00 53.38 105 PRO A O 1
ATOM 854 N N . ILE A 1 106 ? -13.668 0.882 12.825 1.00 60.12 106 ILE A N 1
ATOM 855 C CA . ILE A 1 106 ? -12.829 1.802 12.049 1.00 60.12 106 ILE A CA 1
ATOM 856 C C . ILE A 1 106 ? -11.586 2.057 12.879 1.00 60.12 106 ILE A C 1
ATOM 858 O O . ILE A 1 106 ? -11.680 2.527 14.013 1.00 60.12 106 ILE A O 1
ATOM 862 N N . VAL A 1 107 ? -10.432 1.763 12.292 1.00 62.22 107 VAL A N 1
ATOM 863 C CA . VAL A 1 107 ? -9.154 1.991 12.953 1.00 62.22 107 VAL A CA 1
ATOM 864 C C . VAL A 1 107 ? -8.648 3.381 12.608 1.00 62.22 107 VAL A C 1
ATOM 866 O O . VAL A 1 107 ? -8.254 4.096 13.517 1.00 62.22 107 VAL A O 1
ATOM 869 N N . GLU A 1 108 ? -8.761 3.820 11.346 1.00 68.19 108 GLU A N 1
ATOM 870 C CA . GLU A 1 108 ? -8.359 5.168 10.924 1.00 68.19 108 GLU A CA 1
ATOM 871 C C . GLU A 1 108 ? -8.923 5.579 9.544 1.00 68.19 108 GLU A C 1
ATOM 873 O O . GLU A 1 108 ? -9.295 4.747 8.713 1.00 68.19 108 GLU A O 1
ATOM 878 N N . LEU A 1 109 ? -8.915 6.891 9.266 1.00 76.56 109 LEU A N 1
ATOM 879 C CA . LEU A 1 109 ? -9.079 7.449 7.917 1.00 76.56 109 LEU A CA 1
ATOM 880 C C . LEU A 1 109 ? -7.714 7.706 7.267 1.00 76.56 109 LEU A C 1
ATOM 882 O O . LEU A 1 109 ? -6.811 8.286 7.882 1.00 76.56 109 LEU A O 1
ATOM 886 N N . GLY A 1 110 ? -7.589 7.324 5.997 1.00 82.38 110 GLY A N 1
ATOM 887 C CA . GLY A 1 110 ? -6.361 7.460 5.222 1.00 82.38 110 GLY A CA 1
ATOM 888 C C . GLY A 1 110 ? -6.581 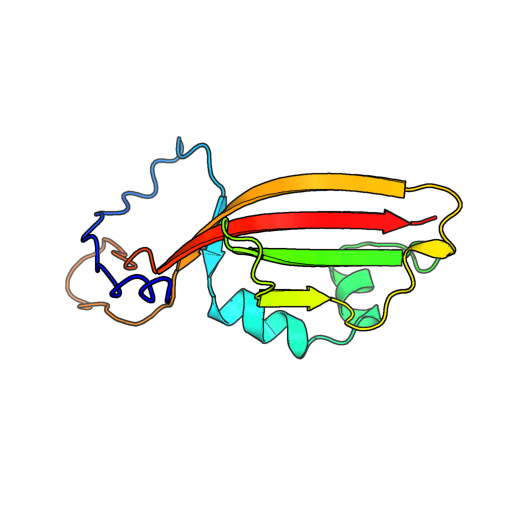7.937 3.790 1.00 82.38 110 GLY A C 1
ATOM 889 O O . GLY A 1 110 ? -7.702 8.180 3.338 1.00 82.38 110 GLY A O 1
ATOM 890 N N . LYS A 1 111 ? -5.472 8.072 3.070 1.00 85.44 111 LYS A N 1
ATOM 891 C CA . LYS A 1 111 ? -5.396 8.428 1.657 1.00 85.44 111 LYS A CA 1
ATOM 892 C C . LYS A 1 111 ? -4.575 7.381 0.927 1.00 85.44 111 LYS A C 1
ATOM 894 O O . LYS A 1 111 ? -3.586 6.883 1.464 1.00 85.44 111 LYS A O 1
ATOM 899 N N . ILE A 1 112 ? -4.999 7.059 -0.288 1.00 84.81 112 ILE A N 1
ATOM 900 C CA . ILE A 1 112 ? -4.225 6.247 -1.220 1.00 84.81 112 ILE A CA 1
ATOM 901 C C . ILE A 1 112 ? -3.895 7.084 -2.429 1.00 84.81 112 ILE A C 1
ATOM 903 O O . ILE A 1 112 ? -4.790 7.642 -3.063 1.00 84.81 112 ILE A O 1
ATOM 907 N N . GLU A 1 113 ? -2.611 7.110 -2.737 1.00 85.19 113 GLU A N 1
ATOM 908 C CA . GLU A 1 113 ? -2.038 7.742 -3.908 1.00 85.19 113 GLU A CA 1
ATOM 909 C C . GLU A 1 113 ? -1.507 6.622 -4.798 1.00 85.19 113 GLU A C 1
ATOM 911 O O . GLU A 1 113 ? -0.755 5.752 -4.354 1.00 85.19 113 GLU A O 1
ATOM 916 N N . THR A 1 114 ? -1.957 6.593 -6.047 1.00 83.88 114 THR A N 1
ATOM 917 C CA . THR A 1 114 ? -1.448 5.682 -7.069 1.00 83.88 114 THR A CA 1
ATOM 918 C C . THR A 1 114 ? -0.879 6.510 -8.195 1.00 83.88 114 THR A C 1
ATOM 920 O O . THR A 1 114 ? -1.555 7.389 -8.735 1.00 83.88 114 THR A O 1
ATOM 923 N N . ILE A 1 115 ? 0.373 6.237 -8.528 1.00 82.56 115 ILE A N 1
ATOM 924 C CA . ILE A 1 115 ? 1.098 6.981 -9.542 1.00 82.56 115 ILE A CA 1
ATOM 925 C C . ILE A 1 115 ? 1.627 5.991 -10.567 1.00 82.56 115 ILE A C 1
ATOM 927 O O . ILE A 1 115 ? 2.195 4.978 -10.179 1.00 82.56 115 ILE A O 1
ATOM 931 N N . VAL A 1 116 ? 1.422 6.270 -11.854 1.00 80.12 116 VAL A N 1
ATOM 932 C CA . VAL A 1 116 ? 1.921 5.453 -12.969 1.00 80.12 116 VAL A CA 1
ATOM 933 C C . VAL A 1 116 ? 2.850 6.294 -13.838 1.00 80.12 116 VAL A C 1
ATOM 935 O O . VAL A 1 116 ? 2.507 7.420 -14.207 1.00 80.12 116 VAL A O 1
ATOM 938 N N . TYR A 1 117 ? 4.007 5.726 -14.166 1.00 81.62 117 TYR A N 1
ATOM 939 C CA . TYR A 1 117 ? 5.068 6.323 -14.970 1.00 81.62 117 TYR A CA 1
ATOM 940 C C . TYR A 1 117 ? 5.244 5.564 -16.282 1.00 81.62 117 TYR A C 1
ATOM 942 O O . TYR A 1 117 ? 5.113 4.336 -16.303 1.00 81.62 117 TYR A O 1
ATOM 950 N N . MET A 1 118 ? 5.565 6.302 -17.348 1.00 73.62 118 MET A N 1
ATOM 951 C CA . MET A 1 118 ? 5.860 5.787 -18.692 1.00 73.62 118 MET A CA 1
ATOM 952 C C . MET A 1 118 ? 7.310 6.032 -19.095 1.00 73.62 118 MET A C 1
ATOM 954 O O . MET A 1 118 ? 7.864 7.077 -18.673 1.00 73.62 118 MET A O 1
#

Mean predicted aligned error: 11.4 Å

Sequence (118 aa):
MIPSPSGQIYPFKMQLYEDSPYGVIDYDKVQALKNVPYEKAKEVLGIDWRYNFVIRVSYINGTVLLDYPSNADYEYANTVTHFVRNVVIYKAGEIDSSTSEYIAPIVELGKIETIVYM

Foldseek 3Di:
DPDDPDQPQDQDQPPVPVPDQAAEDELVVLVVLQVQDQVNVCVVVVNDPPKHKWKWKAAPVGHTPDTPPPDDDPPPFPDKDKDKGKHFYFYPDDDDVPDPRDRTGGRGIIMMMMMMGD